Protein AF-A0A090Q6H4-F1 (afdb_monomer)

Foldseek 3Di:
DVCQLPDPPDDPVSNVVVVVVVVVVVVVVVVVVVVVVVVVVCVVVVVDDDDDDDDDDQCVPCVSNPVSVVVD

Secondary structure (DSSP, 8-state):
-HHHHH-SSS-HHHHHHHHHHHHHHHHHHHHHHHHHHHHHHHHHTTSS-PPPP----GGG-TTT-HHHHTT-

InterPro domains:
  IPR025350 Protein of unknown function DUF4254 [PF14063] (1-52)

Solvent-accessible surface area (backbone atoms only — not comparable to full-atom values): 4363 Å² total; per-residue (Å²): 85,65,67,61,35,67,54,87,90,61,55,69,72,54,26,54,54,28,39,56,52,34,54,52,53,54,51,52,50,51,52,54,51,51,52,48,52,53,50,53,51,30,40,77,70,68,76,44,83,88,82,88,82,76,88,80,72,50,74,82,34,58,90,66,16,68,73,53,46,75,71,111

Radius of gyration: 26.88 Å; Cα contacts (8 Å, |Δi|>4): 34; chains: 1; bounding box: 63×28×51 Å

Structure (mmCIF, N/CA/C/O backbone):
data_AF-A0A090Q6H4-F1
#
_entry.id   AF-A0A090Q6H4-F1
#
loop_
_atom_site.group_PDB
_atom_site.id
_atom_site.type_symbol
_atom_site.label_atom_id
_atom_site.label_alt_id
_atom_site.label_comp_id
_atom_site.label_asym_id
_atom_site.label_entity_id
_atom_site.label_seq_id
_atom_site.pdbx_PDB_ins_code
_atom_site.Cartn_x
_atom_site.Cartn_y
_atom_site.Cartn_z
_atom_site.occupancy
_atom_site.B_iso_or_equiv
_atom_site.auth_seq_id
_atom_site.auth_comp_id
_atom_site.auth_asym_id
_atom_site.auth_atom_id
_atom_site.pdbx_PDB_model_num
ATOM 1 N N . MET A 1 1 ? -8.823 -4.264 15.886 1.00 92.00 1 MET A N 1
ATOM 2 C CA . MET A 1 1 ? -9.417 -2.955 16.248 1.00 92.00 1 MET A CA 1
ATOM 3 C C . MET A 1 1 ? -10.930 -2.968 16.177 1.00 92.00 1 MET A C 1
ATOM 5 O O . MET A 1 1 ? -11.514 -2.518 17.143 1.00 92.00 1 MET A O 1
ATOM 9 N N . ASN A 1 2 ? -11.561 -3.504 15.120 1.00 94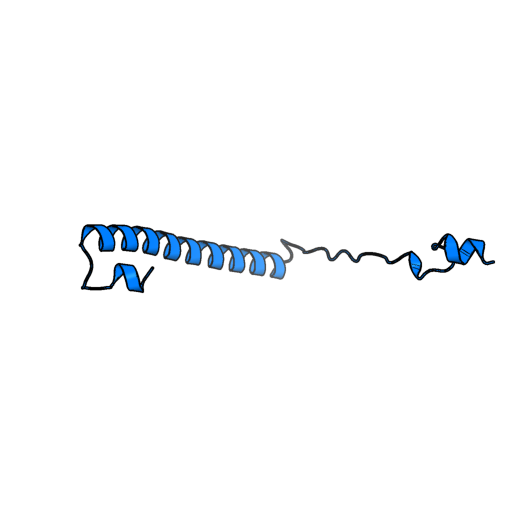.19 2 ASN A N 1
ATOM 10 C CA . ASN A 1 2 ? -13.027 -3.627 15.088 1.00 94.19 2 ASN A CA 1
ATOM 11 C C . ASN A 1 2 ? -13.566 -4.390 16.308 1.00 94.19 2 ASN A C 1
ATOM 13 O O . ASN A 1 2 ? -14.351 -3.845 17.065 1.00 94.19 2 ASN A O 1
ATOM 17 N N . GLU A 1 3 ? -13.029 -5.585 16.569 1.00 95.50 3 GLU A N 1
ATOM 18 C CA . GLU A 1 3 ? -13.404 -6.406 17.733 1.00 95.50 3 GLU A CA 1
ATOM 19 C C . GLU A 1 3 ? -13.286 -5.638 19.065 1.00 95.50 3 GLU A C 1
ATOM 21 O O . GLU A 1 3 ? -14.237 -5.600 19.841 1.00 95.50 3 GLU A O 1
ATOM 26 N N . GLU A 1 4 ? -12.167 -4.940 19.285 1.00 93.75 4 GLU A N 1
ATOM 27 C CA . GLU A 1 4 ? -11.919 -4.127 20.489 1.00 93.75 4 GLU A CA 1
ATOM 28 C C . GLU A 1 4 ? -12.822 -2.890 20.609 1.00 93.75 4 GLU A C 1
ATOM 30 O O . GLU A 1 4 ? -13.100 -2.445 21.720 1.00 93.75 4 GLU A O 1
ATOM 35 N N . ALA A 1 5 ? -13.270 -2.322 19.486 1.00 94.06 5 ALA A N 1
ATOM 36 C CA . ALA A 1 5 ? -14.194 -1.190 19.459 1.00 94.06 5 ALA A CA 1
ATOM 37 C C . ALA A 1 5 ? -15.660 -1.626 19.646 1.00 94.06 5 ALA A C 1
ATOM 39 O O . ALA A 1 5 ? -16.494 -0.811 20.021 1.00 94.06 5 ALA A O 1
ATOM 40 N N . THR A 1 6 ? -15.982 -2.903 19.409 1.00 94.50 6 THR A N 1
ATOM 41 C CA . THR A 1 6 ? -17.362 -3.423 19.480 1.00 94.50 6 THR A CA 1
ATOM 42 C C . THR A 1 6 ? -17.651 -4.305 20.693 1.00 94.50 6 THR A C 1
ATOM 44 O O . THR A 1 6 ? -18.799 -4.698 20.898 1.00 94.50 6 THR A O 1
ATOM 47 N N . ARG A 1 7 ? -16.637 -4.666 21.486 1.00 94.88 7 ARG A N 1
ATOM 48 C CA . ARG A 1 7 ? -16.831 -5.530 22.658 1.00 94.88 7 ARG A CA 1
ATOM 49 C C . ARG A 1 7 ? -17.592 -4.813 23.773 1.00 94.88 7 ARG A C 1
ATOM 51 O O . ARG A 1 7 ? -17.404 -3.624 24.009 1.00 94.88 7 ARG A O 1
ATOM 58 N N . THR A 1 8 ? -18.440 -5.554 24.477 1.00 94.38 8 THR A N 1
ATOM 59 C CA . THR A 1 8 ? -19.364 -5.013 25.489 1.00 94.38 8 THR A CA 1
ATOM 60 C C . THR A 1 8 ? -18.850 -5.133 26.924 1.00 94.38 8 THR A C 1
ATOM 62 O O . THR A 1 8 ? -19.510 -4.674 27.850 1.00 94.38 8 THR A O 1
ATOM 65 N N . ASP A 1 9 ? -17.708 -5.787 27.129 1.00 95.94 9 ASP A N 1
ATOM 66 C CA . ASP A 1 9 ? -17.114 -6.094 28.436 1.00 95.94 9 ASP A CA 1
ATOM 67 C C . ASP A 1 9 ? -16.004 -5.109 28.857 1.00 95.94 9 ASP A C 1
ATOM 69 O O . ASP A 1 9 ? -15.399 -5.267 29.918 1.00 95.94 9 ASP A O 1
ATOM 73 N N . ALA A 1 10 ? -15.744 -4.075 28.052 1.00 94.69 10 ALA A N 1
ATOM 74 C CA . ALA A 1 10 ? -14.726 -3.058 28.304 1.00 94.69 10 ALA A CA 1
ATOM 75 C C . ALA A 1 10 ? -15.318 -1.722 28.778 1.00 94.69 10 ALA A C 1
ATOM 77 O O . ALA A 1 10 ? -16.504 -1.439 28.618 1.00 94.69 10 ALA A O 1
ATOM 78 N N . SER A 1 11 ? -14.470 -0.860 29.350 1.00 97.38 11 SER A N 1
ATOM 79 C CA . SER A 1 11 ? -14.883 0.495 29.724 1.00 97.38 11 SER A CA 1
ATOM 80 C C . SER A 1 11 ? -15.215 1.340 28.491 1.00 97.38 11 SER A C 1
ATOM 82 O O . SER A 1 11 ? -14.565 1.220 27.450 1.00 97.38 11 SER A O 1
ATOM 84 N N . GLN A 1 12 ? -16.147 2.286 28.642 1.00 96.12 12 GLN A N 1
ATOM 85 C CA . GLN A 1 12 ? -16.495 3.225 27.570 1.00 96.12 12 GLN A CA 1
ATOM 86 C C . GLN A 1 12 ? -15.267 3.990 27.050 1.00 96.12 12 GLN A C 1
ATOM 88 O O . GLN A 1 12 ? -15.078 4.113 25.848 1.00 96.12 12 GLN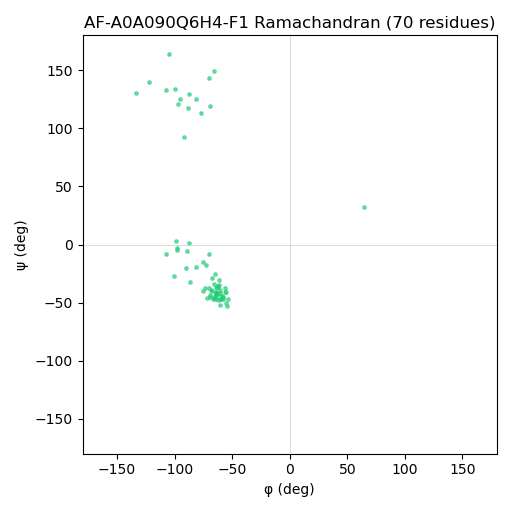 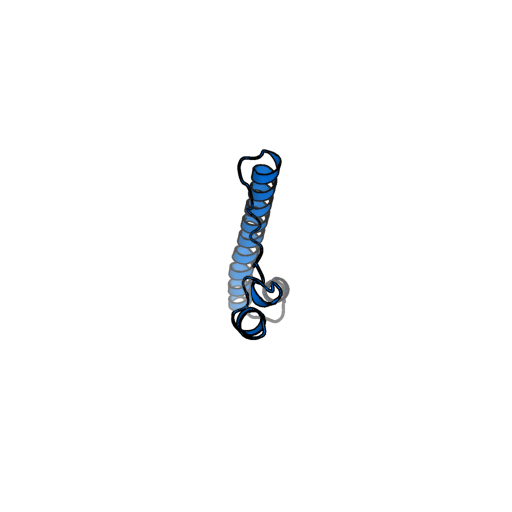A O 1
ATOM 93 N N . SER A 1 13 ? -14.366 4.420 27.942 1.00 97.38 13 SER A N 1
ATOM 94 C CA . SER A 1 13 ? -13.136 5.120 27.544 1.00 97.38 13 SER A CA 1
ATOM 95 C C . SER A 1 13 ? -12.213 4.274 26.663 1.00 97.38 13 SER A C 1
ATOM 97 O O . SER A 1 13 ? -11.540 4.806 25.780 1.00 97.38 13 SER A O 1
ATOM 99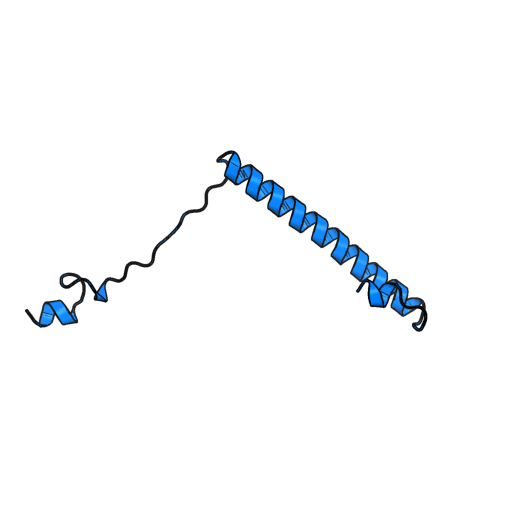 N N . HIS A 1 14 ? -12.165 2.961 26.902 1.00 96.31 14 HIS A N 1
ATOM 100 C CA . HIS A 1 14 ? -11.386 2.035 26.095 1.00 96.31 14 HIS A CA 1
ATOM 101 C C . HIS A 1 14 ? -12.037 1.839 24.725 1.00 96.31 14 HIS A C 1
ATOM 103 O O . HIS A 1 14 ? -11.347 1.941 23.712 1.00 96.31 14 HIS A O 1
ATOM 109 N N . ILE A 1 15 ? -13.356 1.622 24.702 1.00 97.69 15 ILE A N 1
ATOM 110 C CA . ILE A 1 15 ? -14.153 1.501 23.476 1.00 97.69 15 ILE A CA 1
ATOM 111 C C . ILE A 1 15 ? -13.964 2.744 22.599 1.00 97.69 15 ILE A C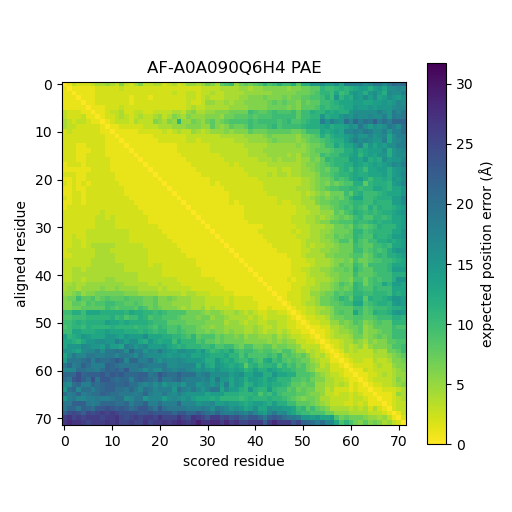 1
ATOM 113 O O . ILE A 1 15 ? -13.570 2.614 21.444 1.00 97.69 15 ILE A O 1
ATOM 117 N N . ASP A 1 16 ? -14.108 3.946 23.161 1.00 97.56 16 ASP A N 1
ATOM 118 C CA . ASP A 1 16 ? -13.940 5.211 22.434 1.00 97.56 16 ASP A CA 1
ATOM 119 C C . ASP A 1 16 ? -12.521 5.368 21.861 1.00 97.56 16 ASP A C 1
ATOM 121 O O . ASP A 1 16 ? -12.328 5.856 20.744 1.00 97.56 16 ASP A O 1
ATOM 125 N N . ALA A 1 17 ? -11.496 4.954 22.614 1.00 97.88 17 ALA A N 1
ATOM 126 C CA . ALA A 1 17 ? -10.111 4.997 22.153 1.00 97.88 17 ALA A CA 1
ATOM 127 C C . ALA A 1 17 ? -9.851 3.996 21.015 1.00 97.88 17 ALA A C 1
ATOM 129 O O . ALA A 1 17 ? -9.121 4.311 20.070 1.00 97.88 17 ALA A O 1
ATOM 130 N N . CYS A 1 18 ? -10.438 2.802 21.090 1.00 97.94 18 CYS A N 1
ATOM 131 C CA . CYS A 1 18 ? -10.361 1.792 20.038 1.00 97.94 18 CYS A CA 1
ATOM 132 C C . CYS A 1 18 ? -11.160 2.200 18.797 1.00 97.94 18 CYS A C 1
ATOM 134 O O . CYS A 1 18 ? -10.663 2.003 17.689 1.00 97.94 18 CYS A O 1
ATOM 136 N N . GLN A 1 19 ? -12.317 2.844 18.962 1.00 98.12 19 GLN A N 1
ATOM 137 C CA . GLN A 1 19 ? -13.120 3.370 17.860 1.00 98.12 19 GLN A CA 1
ATOM 138 C C . GLN A 1 19 ? -12.351 4.438 17.077 1.00 98.12 19 GLN A C 1
ATOM 140 O O . GLN A 1 19 ? -12.200 4.308 15.870 1.00 98.12 19 GLN A O 1
ATOM 145 N N . LYS A 1 20 ? -11.729 5.412 17.756 1.00 98.31 20 LYS A N 1
ATOM 146 C CA . LYS A 1 20 ? -10.882 6.421 17.087 1.00 98.31 20 LYS A CA 1
ATOM 147 C C . LYS A 1 20 ? -9.753 5.795 16.268 1.00 98.31 20 LYS A C 1
ATOM 149 O O . LYS A 1 20 ? -9.447 6.247 15.170 1.00 98.31 20 LYS A O 1
ATOM 154 N N . LYS A 1 21 ? -9.111 4.748 16.798 1.00 98.44 21 LYS A N 1
ATOM 155 C CA . LYS A 1 21 ? -8.070 4.008 16.065 1.00 98.44 21 LYS A CA 1
ATOM 156 C C . LYS A 1 21 ? -8.652 3.253 14.875 1.00 98.44 21 LYS A C 1
ATOM 158 O O . LYS A 1 21 ? -8.010 3.195 13.833 1.00 98.44 21 LYS A O 1
ATOM 163 N N . LEU A 1 22 ? -9.828 2.651 15.039 1.00 98.38 22 LEU A N 1
ATOM 164 C CA . LEU A 1 22 ? -10.527 1.964 13.964 1.00 98.38 22 LEU A CA 1
ATOM 165 C C . LEU A 1 22 ? -10.857 2.934 12.830 1.00 98.38 22 LEU A C 1
ATOM 167 O O . LEU A 1 22 ? -10.540 2.617 11.692 1.00 98.38 22 LEU A O 1
ATOM 171 N N . ASP A 1 23 ? -11.390 4.113 13.137 1.00 98.50 23 ASP A N 1
ATOM 172 C CA . ASP A 1 23 ? -11.743 5.129 12.141 1.00 98.50 23 ASP A CA 1
ATOM 173 C C . ASP A 1 23 ? -10.523 5.529 11.296 1.00 98.50 23 ASP A C 1
ATOM 175 O O . ASP A 1 23 ? -10.590 5.492 10.068 1.00 98.50 23 ASP A O 1
ATOM 179 N N . ILE A 1 24 ? -9.370 5.766 11.939 1.00 98.56 24 ILE A N 1
ATOM 180 C CA . ILE A 1 24 ? -8.097 6.032 11.245 1.00 98.56 24 ILE A CA 1
ATOM 181 C C . ILE A 1 24 ? -7.706 4.864 10.328 1.00 98.56 24 ILE A C 1
ATOM 183 O O . ILE A 1 24 ? -7.301 5.077 9.190 1.00 98.56 24 ILE A O 1
ATOM 187 N N . LEU A 1 25 ? -7.817 3.615 10.792 1.00 98.50 25 LEU A N 1
ATOM 188 C CA . LEU A 1 25 ? -7.481 2.443 9.970 1.00 98.50 25 LEU A CA 1
ATOM 189 C C . LEU A 1 25 ? -8.426 2.283 8.770 1.00 98.50 25 LEU A C 1
ATOM 191 O O . LEU A 1 25 ? -8.006 1.813 7.710 1.00 98.50 25 LEU A O 1
ATOM 195 N N . LEU A 1 26 ? -9.702 2.640 8.930 1.00 98.50 26 LEU A N 1
ATOM 196 C CA . LEU A 1 26 ? -10.686 2.606 7.851 1.00 98.50 26 LEU A CA 1
ATOM 197 C C . LEU A 1 26 ? -10.384 3.681 6.799 1.00 98.50 26 LEU A C 1
ATOM 199 O O . LEU A 1 26 ? -10.420 3.363 5.611 1.00 98.50 26 LEU A O 1
ATOM 203 N N . GLU A 1 27 ? -10.035 4.895 7.226 1.00 98.75 27 GLU A N 1
ATOM 204 C CA . GLU A 1 27 ? -9.584 5.987 6.352 1.00 98.75 27 GLU A CA 1
ATOM 205 C C . GLU A 1 27 ? -8.313 5.591 5.590 1.00 98.75 27 GLU A C 1
ATOM 207 O O . GLU A 1 27 ? -8.308 5.568 4.361 1.00 98.75 27 GLU A O 1
ATOM 212 N N . GLN A 1 28 ? -7.285 5.111 6.297 1.00 98.62 28 GLN A N 1
ATOM 213 C CA . GLN A 1 28 ? -6.038 4.640 5.683 1.00 98.62 28 GLN A CA 1
ATOM 214 C C . GLN A 1 28 ? -6.267 3.544 4.638 1.00 98.62 28 GLN A C 1
ATOM 216 O O . GLN A 1 28 ? -5.590 3.505 3.611 1.00 98.62 28 GLN A O 1
ATOM 221 N N . ARG A 1 29 ? -7.217 2.631 4.875 1.00 98.56 29 ARG A N 1
ATOM 222 C CA . ARG A 1 29 ? -7.561 1.592 3.897 1.00 98.56 29 ARG A CA 1
ATOM 223 C C . ARG A 1 29 ? -8.146 2.193 2.619 1.00 98.56 29 ARG A C 1
ATOM 225 O O . ARG A 1 29 ? -7.827 1.706 1.533 1.00 98.56 29 ARG A O 1
ATOM 232 N N . ILE A 1 30 ? -9.003 3.206 2.740 1.00 98.69 30 ILE A N 1
ATOM 233 C CA . ILE A 1 30 ? -9.586 3.911 1.590 1.00 98.69 30 ILE A CA 1
ATOM 234 C C . ILE A 1 30 ? -8.481 4.629 0.815 1.00 98.69 30 ILE A C 1
ATOM 236 O O . ILE A 1 30 ? -8.388 4.454 -0.401 1.00 98.69 30 ILE A O 1
ATOM 240 N N . ASP A 1 31 ? -7.600 5.345 1.511 1.00 98.75 31 ASP A N 1
ATOM 241 C CA . ASP A 1 31 ? -6.487 6.069 0.895 1.00 98.75 31 ASP A CA 1
ATOM 242 C C . ASP A 1 31 ? -5.547 5.132 0.133 1.00 98.75 31 ASP A C 1
ATOM 244 O O . ASP A 1 31 ? -5.208 5.386 -1.023 1.00 98.75 31 ASP A O 1
ATOM 248 N N . LEU A 1 32 ? -5.159 4.008 0.746 1.00 98.75 32 LEU A N 1
ATOM 249 C CA . LEU A 1 32 ? -4.285 3.015 0.117 1.00 98.75 32 LEU A CA 1
ATOM 250 C C . LEU A 1 32 ? -4.931 2.373 -1.113 1.00 98.75 32 LEU A C 1
ATOM 252 O O . LEU A 1 32 ? -4.254 2.182 -2.123 1.00 98.75 32 LEU A O 1
ATOM 256 N N . SER A 1 33 ? -6.225 2.055 -1.037 1.00 98.56 33 SER A N 1
ATOM 257 C CA . SER A 1 33 ? -6.954 1.469 -2.169 1.00 98.56 33 SER A CA 1
ATOM 258 C C . SER A 1 33 ? -7.047 2.471 -3.321 1.00 98.56 33 SER A C 1
ATOM 260 O O . SER A 1 33 ? -6.700 2.143 -4.450 1.00 98.56 33 SER A O 1
ATOM 262 N N . THR A 1 34 ? -7.378 3.726 -3.014 1.00 98.69 34 THR A N 1
ATOM 263 C CA . THR A 1 34 ? -7.445 4.818 -3.997 1.00 98.69 34 THR A CA 1
ATOM 264 C C . THR A 1 34 ? -6.085 5.080 -4.645 1.00 98.69 34 THR A C 1
ATOM 266 O O . THR A 1 34 ? -5.985 5.246 -5.859 1.00 98.69 34 THR A O 1
ATOM 269 N N . ALA A 1 35 ? -5.007 5.086 -3.856 1.00 98.50 35 ALA A N 1
ATOM 270 C CA . ALA A 1 35 ? -3.654 5.265 -4.372 1.00 98.50 35 ALA A CA 1
ATOM 271 C C . ALA A 1 35 ? -3.234 4.117 -5.305 1.00 98.50 35 ALA A C 1
ATOM 273 O O . ALA A 1 35 ? -2.548 4.356 -6.304 1.00 98.50 35 ALA A O 1
ATOM 274 N N . LEU A 1 36 ? -3.646 2.883 -4.994 1.00 98.38 36 LEU A N 1
ATOM 275 C CA . LEU A 1 36 ? -3.406 1.724 -5.847 1.00 98.38 36 LEU A CA 1
ATOM 276 C C . LEU A 1 36 ? -4.184 1.836 -7.161 1.00 98.38 36 LEU A C 1
ATOM 278 O O . LEU A 1 36 ? -3.582 1.665 -8.220 1.00 98.38 36 LEU A O 1
ATOM 282 N N . ASP A 1 37 ? -5.470 2.181 -7.103 1.00 98.50 37 ASP A N 1
ATOM 283 C CA . ASP A 1 37 ? -6.304 2.378 -8.291 1.00 98.50 37 ASP A CA 1
ATOM 284 C C . ASP A 1 37 ? -5.711 3.457 -9.203 1.00 98.50 37 ASP A C 1
ATOM 286 O O . ASP A 1 37 ? -5.501 3.218 -10.393 1.00 98.50 37 ASP A O 1
ATOM 290 N N . GLN A 1 38 ? -5.314 4.601 -8.637 1.00 98.31 38 GLN A N 1
ATOM 291 C CA . GLN A 1 38 ? -4.666 5.676 -9.389 1.00 98.31 38 GLN A CA 1
ATOM 292 C C . GLN A 1 38 ? -3.345 5.225 -10.026 1.00 98.31 38 GLN A C 1
ATOM 294 O O . GLN A 1 38 ? -3.051 5.575 -11.169 1.00 98.31 38 GLN A O 1
ATOM 299 N N . LEU A 1 39 ? -2.524 4.453 -9.304 1.00 97.62 39 LEU A N 1
ATOM 300 C CA . LEU A 1 39 ? -1.269 3.922 -9.838 1.00 97.62 39 LEU A CA 1
ATOM 301 C C . LEU A 1 39 ? -1.521 2.962 -11.005 1.00 97.62 39 LEU A C 1
ATOM 303 O O . LEU A 1 39 ? -0.833 3.053 -12.022 1.00 97.62 39 LEU A O 1
ATOM 307 N N . LEU A 1 40 ? -2.487 2.054 -10.867 1.00 97.44 40 LEU A N 1
ATOM 308 C CA . LEU A 1 40 ? -2.857 1.109 -11.919 1.00 97.44 40 LEU A CA 1
ATOM 309 C C . LEU A 1 40 ? -3.406 1.838 -13.145 1.00 97.44 40 LEU A C 1
ATOM 311 O O . LEU A 1 40 ? -3.015 1.524 -14.269 1.00 97.44 40 LEU A O 1
ATOM 315 N N . GLU A 1 41 ? -4.247 2.848 -12.937 1.00 98.38 41 GLU A N 1
ATOM 316 C CA . GLU A 1 41 ? -4.791 3.670 -14.009 1.00 98.38 41 GLU A CA 1
ATOM 317 C C . GLU A 1 41 ? -3.686 4.456 -14.733 1.00 98.38 41 GLU A C 1
ATOM 319 O O . GLU A 1 41 ? -3.645 4.500 -15.965 1.00 98.38 41 GLU A O 1
ATOM 324 N N . ASP A 1 42 ? -2.742 5.031 -13.986 1.00 98.19 42 ASP A N 1
ATOM 325 C CA . ASP A 1 42 ? -1.583 5.721 -14.549 1.00 98.19 42 ASP A CA 1
ATOM 326 C C . ASP A 1 42 ? -0.682 4.778 -15.354 1.00 98.19 42 ASP A C 1
ATOM 328 O O . ASP A 1 42 ? -0.123 5.194 -16.369 1.00 98.19 42 ASP A O 1
ATOM 332 N N . ILE A 1 43 ? -0.533 3.520 -14.929 1.00 96.75 43 ILE A N 1
ATOM 333 C CA . ILE A 1 43 ? 0.206 2.499 -15.684 1.00 96.75 43 ILE A CA 1
ATOM 334 C C . ILE A 1 43 ? -0.552 2.127 -16.962 1.00 96.75 43 ILE A C 1
ATOM 336 O O . ILE A 1 43 ? 0.050 2.088 -18.035 1.00 96.75 43 ILE A O 1
ATOM 340 N N . ALA A 1 44 ? -1.867 1.908 -16.876 1.00 96.88 44 ALA A N 1
ATOM 341 C CA . ALA A 1 44 ? -2.704 1.522 -18.013 1.00 96.88 44 ALA A CA 1
ATOM 342 C C . ALA A 1 44 ? -2.731 2.590 -19.120 1.00 96.88 44 ALA A C 1
ATOM 344 O O . ALA A 1 44 ? -2.714 2.256 -20.302 1.00 96.88 44 ALA A O 1
ATOM 345 N N . HIS A 1 45 ? -2.711 3.872 -18.745 1.00 97.81 45 HIS A N 1
ATOM 346 C CA . HIS A 1 45 ? -2.662 4.992 -19.690 1.00 97.81 45 HIS A CA 1
ATOM 347 C C . HIS A 1 45 ? -1.244 5.392 -20.107 1.00 97.81 45 HIS A C 1
ATOM 349 O O . HIS A 1 45 ? -1.074 6.369 -20.837 1.00 97.81 45 HIS A O 1
ATOM 355 N N . GLY A 1 46 ? -0.214 4.702 -19.616 1.00 95.44 46 GLY A N 1
ATOM 356 C CA . GLY A 1 46 ? 1.162 5.060 -19.928 1.00 95.44 46 GLY A CA 1
ATOM 357 C C . GLY A 1 46 ? 1.570 6.441 -19.393 1.00 95.44 46 GLY A C 1
ATOM 358 O O . GLY A 1 46 ? 2.369 7.147 -20.007 1.00 95.44 46 GLY A O 1
ATOM 359 N N . ARG A 1 47 ? 1.016 6.862 -18.254 1.00 97.12 47 ARG A N 1
ATOM 360 C CA . ARG A 1 47 ? 1.480 8.037 -17.496 1.00 97.12 47 ARG A CA 1
ATOM 361 C C . ARG A 1 47 ? 2.606 7.665 -16.531 1.00 97.12 47 ARG A C 1
ATOM 363 O O . ARG A 1 47 ? 3.506 8.468 -16.295 1.00 97.12 47 ARG A O 1
ATOM 370 N N . LYS A 1 48 ? 2.585 6.437 -16.001 1.00 94.44 48 LYS A N 1
ATOM 371 C CA . LYS A 1 48 ? 3.650 5.857 -15.171 1.00 94.44 48 LYS A CA 1
ATOM 372 C C . LYS A 1 48 ? 4.171 4.570 -15.795 1.00 94.44 48 LYS A C 1
ATOM 374 O O . LYS A 1 48 ? 3.404 3.740 -16.264 1.00 94.44 48 LYS A O 1
ATOM 379 N N . TYR A 1 49 ? 5.487 4.386 -15.743 1.00 91.19 49 TYR A N 1
ATOM 380 C CA . TYR A 1 49 ? 6.153 3.203 -16.281 1.00 91.19 49 TYR A CA 1
ATOM 381 C C . TYR A 1 49 ? 7.159 2.657 -15.279 1.00 91.19 49 TYR A C 1
ATOM 383 O O . TYR A 1 49 ? 8.020 3.386 -14.785 1.00 91.19 49 TYR A O 1
ATOM 391 N N . MET A 1 50 ? 7.084 1.354 -15.025 1.00 88.88 50 MET A N 1
ATOM 392 C CA . MET A 1 50 ? 8.063 0.651 -14.203 1.00 88.88 50 MET A CA 1
ATOM 393 C C . MET A 1 50 ? 9.221 0.175 -15.080 1.00 88.88 50 MET A C 1
ATOM 395 O O . MET A 1 50 ? 9.011 -0.475 -16.104 1.00 88.88 50 MET A O 1
ATOM 399 N N . LYS A 1 51 ? 10.459 0.479 -14.676 1.00 91.69 51 LYS A N 1
ATOM 400 C CA . LYS A 1 51 ? 11.665 -0.040 -15.333 1.00 91.69 51 LYS A CA 1
ATOM 401 C C . LYS A 1 51 ? 12.157 -1.280 -14.603 1.00 91.69 51 LYS A C 1
ATOM 403 O O . LYS A 1 51 ? 12.436 -1.233 -13.408 1.00 91.69 51 LYS A O 1
ATOM 408 N N . VAL A 1 52 ? 12.306 -2.376 -15.339 1.00 90.19 52 VAL A N 1
ATOM 409 C CA . VAL A 1 52 ? 12.918 -3.601 -14.822 1.00 90.19 52 VAL A CA 1
ATOM 410 C C . VAL A 1 52 ? 14.423 -3.524 -15.039 1.00 90.19 52 VAL A C 1
ATOM 412 O O . VAL A 1 52 ? 14.891 -3.498 -16.176 1.00 90.19 52 VAL A 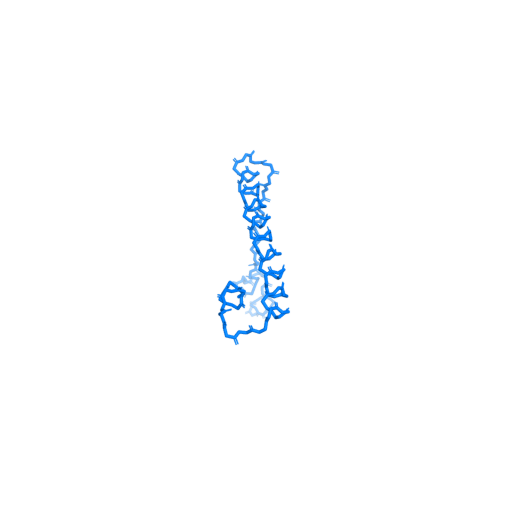O 1
ATOM 415 N N . TYR A 1 53 ? 15.181 -3.531 -13.947 1.00 90.94 53 TYR A N 1
ATOM 416 C CA . TYR A 1 53 ? 16.629 -3.701 -13.982 1.00 90.94 53 TYR A CA 1
ATOM 417 C C . TYR A 1 53 ? 16.969 -5.151 -13.656 1.00 90.94 53 TYR A C 1
ATOM 419 O O . TYR A 1 53 ? 16.440 -5.726 -12.706 1.00 90.94 53 TYR A O 1
ATOM 427 N N . LYS A 1 54 ? 17.856 -5.753 -14.447 1.00 88.81 54 LYS A N 1
ATOM 428 C CA . LYS A 1 54 ? 18.387 -7.091 -14.181 1.00 88.81 54 LYS A CA 1
ATOM 429 C C . LYS A 1 54 ? 19.827 -6.964 -13.720 1.00 88.81 54 LYS A C 1
ATOM 431 O O . LYS A 1 54 ? 20.619 -6.266 -14.349 1.00 88.81 54 LYS A O 1
ATOM 436 N N . GLN A 1 55 ? 20.163 -7.662 -12.641 1.00 87.75 55 GLN A N 1
ATOM 437 C CA . GLN A 1 55 ? 21.550 -7.794 -12.226 1.00 87.75 55 GLN A CA 1
ATOM 438 C C . GLN A 1 55 ? 22.289 -8.666 -13.245 1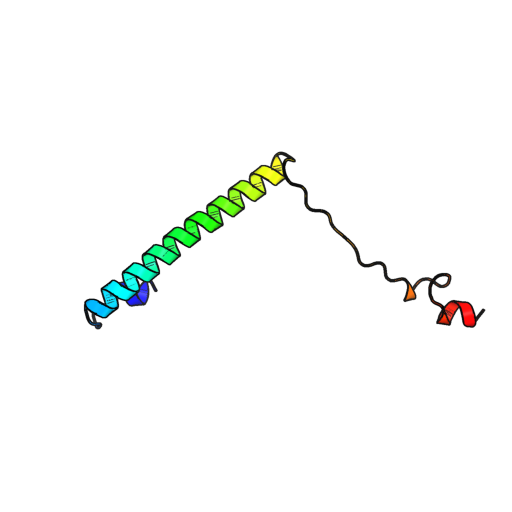.00 87.75 55 GLN A C 1
ATOM 440 O O . GLN A 1 55 ? 21.937 -9.829 -13.451 1.00 87.75 55 GLN A O 1
ATOM 445 N N . MET A 1 56 ? 23.312 -8.102 -13.881 1.00 85.12 56 MET A N 1
ATOM 446 C CA . MET A 1 56 ? 24.149 -8.833 -14.828 1.00 85.12 56 MET A CA 1
ATOM 447 C C . MET A 1 56 ? 25.193 -9.648 -14.062 1.00 85.12 56 MET A C 1
ATOM 449 O O . MET A 1 56 ? 25.933 -9.117 -13.232 1.00 85.12 56 MET A O 1
ATOM 453 N N . LYS A 1 57 ? 25.238 -10.958 -14.314 1.00 86.19 57 LYS A N 1
ATOM 454 C CA . LYS A 1 57 ? 26.185 -11.881 -13.677 1.00 86.19 57 LYS A CA 1
ATOM 455 C C . LYS A 1 57 ? 27.438 -12.010 -14.539 1.00 86.19 57 LYS A C 1
ATOM 457 O O . LYS A 1 57 ? 27.495 -12.859 -15.417 1.00 86.19 57 LYS A O 1
ATOM 462 N N . MET A 1 58 ? 28.445 -11.185 -14.263 1.00 81.56 58 MET A N 1
ATOM 463 C CA . MET A 1 58 ? 29.700 -11.170 -15.035 1.00 81.56 58 MET A CA 1
ATOM 464 C C . MET A 1 58 ? 30.607 -12.385 -14.777 1.00 81.56 58 MET A C 1
ATOM 466 O O . MET A 1 58 ? 31.501 -12.664 -15.559 1.00 81.56 58 MET A O 1
ATOM 470 N N . TYR A 1 59 ? 30.399 -13.120 -13.682 1.00 82.69 59 TYR A N 1
ATOM 471 C CA . TYR A 1 59 ? 31.263 -14.245 -13.303 1.00 82.69 59 TYR A CA 1
ATOM 472 C C . TYR A 1 59 ? 31.045 -15.517 -14.137 1.00 82.69 59 TYR A C 1
ATOM 474 O O . TYR A 1 59 ? 31.883 -16.411 -14.094 1.00 82.69 59 TYR A O 1
ATOM 482 N N . ASN A 1 60 ? 29.941 -15.616 -14.877 1.00 81.88 60 ASN A N 1
ATOM 483 C CA . ASN A 1 60 ? 29.696 -16.737 -15.791 1.00 81.88 60 ASN A CA 1
ATOM 484 C C . ASN A 1 60 ? 30.246 -16.479 -17.199 1.00 81.88 60 ASN A C 1
ATOM 486 O O . ASN A 1 60 ? 30.142 -17.346 -18.057 1.00 81.88 60 ASN A O 1
ATOM 490 N N . ASP A 1 61 ? 30.758 -15.277 -17.445 1.00 87.31 61 ASP A N 1
ATOM 491 C CA . ASP A 1 61 ? 31.308 -14.878 -18.728 1.00 87.31 61 ASP A CA 1
ATOM 492 C C . ASP A 1 61 ? 32.832 -15.042 -18.678 1.00 87.31 61 ASP A C 1
ATOM 494 O O . ASP A 1 61 ? 33.500 -14.464 -17.816 1.00 87.31 61 ASP A O 1
ATOM 498 N N . ASP A 1 62 ? 33.377 -15.859 -19.578 1.00 82.88 62 ASP A N 1
ATOM 499 C CA . ASP A 1 62 ? 34.805 -16.183 -19.632 1.00 82.88 62 ASP A CA 1
ATOM 500 C C . ASP A 1 62 ? 35.686 -14.966 -19.955 1.00 82.88 62 ASP A C 1
ATOM 502 O O . ASP A 1 62 ? 36.861 -14.957 -19.588 1.00 82.88 62 ASP A O 1
ATOM 506 N N . GLU A 1 63 ? 35.149 -13.942 -20.626 1.00 84.88 63 GLU A N 1
ATOM 507 C CA . GLU A 1 63 ? 35.859 -12.707 -20.973 1.00 84.88 63 GLU A CA 1
ATOM 508 C C . GLU A 1 63 ? 35.729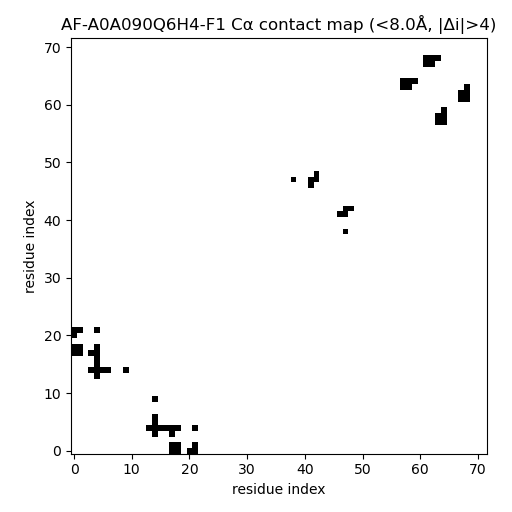 -11.630 -19.896 1.00 84.88 63 GLU A C 1
ATOM 510 O O . GLU A 1 63 ? 36.556 -10.720 -19.834 1.00 84.88 63 GLU A O 1
ATOM 515 N N . LEU A 1 64 ? 34.726 -11.713 -19.022 1.00 82.94 64 LEU A N 1
ATOM 516 C CA . LEU A 1 64 ? 34.536 -10.761 -17.926 1.00 82.94 64 LEU A CA 1
ATOM 517 C C . LEU A 1 64 ? 35.023 -11.302 -16.582 1.00 82.94 64 LEU A C 1
ATOM 519 O O . LEU A 1 64 ? 35.463 -10.513 -15.742 1.00 82.94 64 LEU A O 1
ATOM 523 N N . ASN A 1 65 ? 35.038 -12.616 -16.372 1.00 88.50 65 ASN A N 1
ATOM 524 C CA . ASN A 1 65 ? 35.526 -13.224 -15.140 1.00 88.50 65 ASN A CA 1
ATOM 525 C C . ASN A 1 65 ? 37.070 -13.226 -15.107 1.00 88.50 65 ASN A C 1
ATOM 527 O O . ASN A 1 65 ? 37.701 -13.943 -15.884 1.00 88.50 65 ASN A O 1
ATOM 531 N N . PRO A 1 66 ? 37.720 -12.472 -14.198 1.00 84.38 66 PRO A N 1
ATOM 532 C CA . PRO A 1 66 ? 39.183 -12.414 -14.121 1.00 84.38 66 PRO A CA 1
ATOM 533 C C . PRO A 1 66 ? 39.834 -13.771 -13.820 1.00 84.38 66 PRO A C 1
ATOM 535 O O . PRO A 1 66 ? 40.942 -14.031 -14.274 1.00 84.38 66 PR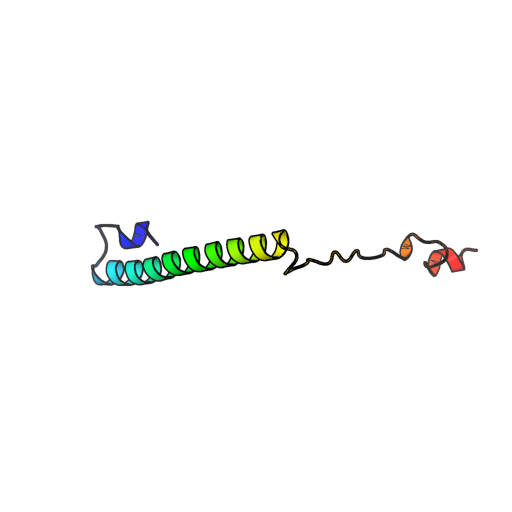O A O 1
ATOM 538 N N . VAL A 1 67 ? 39.139 -14.647 -13.088 1.00 85.62 67 VAL A N 1
ATOM 539 C CA . VAL A 1 67 ? 39.633 -15.984 -12.729 1.00 85.62 67 VAL A CA 1
ATOM 540 C C . VAL A 1 67 ? 39.599 -16.927 -13.931 1.00 85.62 67 VAL A C 1
ATOM 542 O O . VAL A 1 67 ? 40.504 -17.742 -14.083 1.00 85.62 67 VAL A O 1
ATOM 545 N N . LEU A 1 68 ? 38.576 -16.820 -14.788 1.00 78.69 68 LEU A N 1
ATOM 546 C CA . LEU A 1 68 ? 38.473 -17.625 -16.012 1.00 78.69 68 LEU A CA 1
ATOM 547 C C . LEU A 1 68 ? 39.440 -17.110 -17.085 1.00 78.69 68 LEU A C 1
ATOM 549 O O . LEU A 1 68 ? 40.137 -17.914 -17.699 1.00 78.69 68 LEU A O 1
ATOM 553 N N . ARG A 1 69 ? 39.583 -15.783 -17.225 1.00 83.38 69 ARG A N 1
ATOM 554 C CA . ARG A 1 69 ? 40.590 -15.164 -18.105 1.00 83.38 69 ARG A CA 1
ATOM 555 C C . ARG A 1 69 ? 42.017 -15.554 -17.749 1.00 83.38 69 ARG A C 1
ATOM 557 O O . ARG A 1 69 ? 42.781 -15.882 -18.641 1.00 83.38 69 ARG A O 1
ATOM 564 N N . ALA A 1 70 ? 42.369 -15.545 -16.463 1.00 77.94 70 ALA A N 1
ATOM 565 C CA . ALA A 1 70 ? 43.716 -15.891 -16.002 1.00 77.94 70 ALA A CA 1
ATOM 566 C C . ALA A 1 70 ? 44.067 -17.385 -16.158 1.00 77.94 70 ALA A C 1
ATOM 568 O O . ALA A 1 70 ? 45.202 -17.772 -15.895 1.00 77.94 70 ALA A O 1
ATOM 569 N N . ARG A 1 71 ? 43.093 -18.231 -16.526 1.00 65.44 71 ARG A N 1
ATOM 570 C CA . ARG A 1 71 ? 43.283 -19.663 -16.805 1.00 65.44 71 ARG A CA 1
ATOM 571 C C . ARG A 1 71 ? 43.431 -19.981 -18.301 1.00 65.44 71 ARG A C 1
ATOM 573 O O . ARG A 1 71 ? 43.630 -21.152 -18.619 1.00 65.44 71 ARG A O 1
ATOM 580 N N . LYS A 1 72 ? 43.311 -18.988 -19.188 1.00 58.00 72 LYS A N 1
ATOM 581 C CA . LYS A 1 72 ? 43.729 -19.080 -20.596 1.00 58.00 72 LYS A CA 1
ATOM 582 C C . LYS A 1 72 ? 45.186 -18.655 -20.726 1.00 58.00 72 LYS A C 1
ATOM 584 O O . LYS A 1 72 ? 45.868 -19.263 -21.576 1.00 58.00 72 LYS A O 1
#

Mean predicted aligned error: 7.28 Å

pLDDT: mean 92.63, std 7.87, range [58.0, 98.75]

Sequence (72 aa):
MNEEATRTDASQSHIDACQKKLDILLEQRIDLSTALDQLLEDIAHGRKYMKVYKQMKMYNDDELNPVLRARK

Organism: Nonlabens ulvanivorans (NCBI:txid906888)